Protein AF-A0A2T4WFK3-F1 (afdb_monomer_lite)

Foldseek 3Di:
DDPVPPDQVVVCVVLVQNQADWDWDDWDDDDQKIKTKTQDPDDLVVVVVSLVPRFDDPPPWTKDWDDDPQKTKIWIAHSVRSIIMMMIGGPDDD

Sequence (94 aa):
MDCDQFNIDHIELRTGINIPSVQRNYCELIDSVRSVSFQVLLNTEELEIYSAKYFEWNAPVFTAEGERSDTRWEASLDTSSRALNFNLYYLKDE

Structure (mmCIF, N/CA/C/O backbone):
data_AF-A0A2T4WFK3-F1
#
_entry.id   AF-A0A2T4WFK3-F1
#
loop_
_atom_site.group_PDB
_atom_site.id
_atom_site.type_symbol
_atom_site.label_atom_id
_atom_site.label_alt_id
_atom_site.label_comp_id
_atom_site.label_asym_id
_atom_site.label_entity_id
_atom_site.label_seq_id
_atom_site.pdbx_PDB_ins_code
_atom_site.Cartn_x
_atom_site.Cartn_y
_atom_site.Cartn_z
_atom_site.occupancy
_atom_site.B_iso_or_equiv
_atom_site.auth_seq_id
_atom_site.auth_comp_id
_atom_site.auth_asym_id
_atom_site.auth_atom_id
_atom_site.pdbx_PDB_model_num
ATOM 1 N N . MET A 1 1 ? 3.578 9.774 -17.762 1.00 47.19 1 MET A N 1
ATOM 2 C CA . MET A 1 1 ? 2.300 9.050 -17.921 1.00 47.19 1 MET A CA 1
ATOM 3 C C . MET A 1 1 ? 1.527 9.248 -16.633 1.00 47.19 1 MET A C 1
ATOM 5 O O . MET A 1 1 ? 2.005 8.815 -15.585 1.00 47.19 1 MET A O 1
ATOM 9 N N . ASP A 1 2 ? 0.448 10.019 -16.719 1.00 49.22 2 ASP A N 1
ATOM 10 C CA . ASP A 1 2 ? -0.237 10.664 -15.601 1.00 49.22 2 ASP A CA 1
ATOM 11 C C . ASP A 1 2 ? -0.604 9.715 -14.461 1.00 49.22 2 ASP A C 1
ATOM 13 O O . ASP A 1 2 ? -1.142 8.624 -14.656 1.00 49.22 2 ASP A O 1
ATOM 17 N N . CYS A 1 3 ? -0.328 10.177 -13.245 1.00 55.72 3 CYS A N 1
ATOM 18 C CA . CYS A 1 3 ? -0.798 9.573 -12.005 1.00 55.72 3 CYS A CA 1
ATOM 19 C C . CYS A 1 3 ? -2.333 9.464 -11.929 1.00 55.72 3 CYS A C 1
ATOM 21 O O . CYS A 1 3 ? -2.864 8.680 -11.140 1.00 55.72 3 CYS A O 1
ATOM 23 N N . ASP A 1 4 ? -3.056 10.192 -12.780 1.00 51.31 4 ASP A N 1
ATOM 24 C CA . ASP A 1 4 ? -4.515 10.157 -12.854 1.00 51.31 4 ASP A CA 1
ATOM 25 C C . ASP A 1 4 ? -5.073 8.803 -13.306 1.00 51.31 4 ASP A C 1
ATOM 27 O O . ASP A 1 4 ? -6.117 8.391 -12.810 1.00 51.31 4 ASP A O 1
ATOM 31 N N . GLN A 1 5 ? -4.352 8.043 -14.139 1.00 49.44 5 GLN A N 1
ATOM 32 C CA . GLN A 1 5 ? -4.775 6.700 -14.575 1.00 49.44 5 GLN A CA 1
ATOM 33 C C . GLN A 1 5 ? -4.258 5.559 -13.689 1.00 49.44 5 GLN A C 1
ATOM 35 O O . GLN A 1 5 ? -4.338 4.388 -14.067 1.00 49.44 5 GLN A O 1
ATOM 40 N N . PHE A 1 6 ? -3.694 5.861 -12.517 1.00 62.44 6 PHE A N 1
ATOM 41 C CA . PHE A 1 6 ? -3.200 4.808 -11.640 1.00 62.44 6 PHE A CA 1
ATOM 42 C C . PHE A 1 6 ? -4.360 4.065 -10.963 1.00 62.44 6 PHE A C 1
ATOM 44 O O . PHE A 1 6 ? -4.866 4.481 -9.924 1.00 62.44 6 PHE A O 1
ATOM 51 N N . ASN A 1 7 ? -4.812 2.977 -11.582 1.00 67.56 7 ASN A N 1
ATOM 52 C CA . ASN A 1 7 ? -5.901 2.162 -11.059 1.00 67.56 7 ASN A CA 1
ATOM 53 C C . ASN A 1 7 ? -5.411 1.343 -9.867 1.00 67.56 7 ASN A C 1
ATOM 55 O O . ASN A 1 7 ? -4.409 0.633 -9.971 1.00 67.56 7 ASN A O 1
ATOM 59 N N . ILE A 1 8 ? -6.146 1.427 -8.759 1.00 77.00 8 ILE A N 1
ATOM 60 C CA . ILE A 1 8 ? -5.953 0.583 -7.575 1.00 77.00 8 ILE A CA 1
ATOM 61 C C . ILE A 1 8 ? -5.863 -0.889 -7.990 1.00 77.00 8 ILE A C 1
ATOM 63 O O . ILE A 1 8 ? -4.911 -1.554 -7.596 1.00 77.00 8 ILE A O 1
ATOM 67 N N . ASP A 1 9 ? -6.726 -1.335 -8.909 1.00 76.31 9 ASP A N 1
ATOM 68 C CA . ASP A 1 9 ? -6.721 -2.699 -9.455 1.00 76.31 9 ASP A CA 1
ATOM 69 C C . ASP A 1 9 ? -5.344 -3.139 -9.975 1.00 76.31 9 ASP A C 1
ATOM 71 O O . ASP A 1 9 ? -4.947 -4.294 -9.851 1.00 76.31 9 ASP A O 1
ATOM 75 N N . HIS A 1 10 ? -4.578 -2.219 -10.568 1.00 79.50 10 HIS A N 1
ATOM 76 C CA . HIS A 1 10 ? -3.266 -2.541 -11.118 1.00 79.50 10 HIS A CA 1
ATOM 77 C C . HIS A 1 10 ? -2.204 -2.681 -10.023 1.00 79.50 10 HIS A C 1
ATOM 79 O O . HIS A 1 10 ? -1.270 -3.468 -10.182 1.00 79.50 10 HIS A O 1
ATOM 85 N N . ILE A 1 11 ? -2.354 -1.952 -8.911 1.00 81.44 11 ILE A N 1
ATOM 86 C CA . ILE A 1 11 ? -1.535 -2.158 -7.714 1.00 81.44 11 ILE A CA 1
ATOM 87 C C . ILE A 1 11 ? -1.883 -3.514 -7.126 1.00 81.44 11 ILE A C 1
ATOM 89 O O . ILE A 1 11 ? -0.990 -4.339 -7.001 1.00 81.44 11 ILE A O 1
ATOM 93 N N . GLU A 1 12 ? -3.162 -3.780 -6.864 1.00 85.12 12 GLU A N 1
ATOM 94 C CA . GLU A 1 12 ? -3.616 -5.042 -6.273 1.00 85.12 12 GLU A CA 1
ATOM 95 C C . GLU A 1 12 ? -3.164 -6.252 -7.095 1.00 85.12 12 GLU A C 1
ATOM 97 O O . GLU A 1 12 ? -2.706 -7.251 -6.547 1.00 85.12 12 GLU A O 1
ATOM 102 N N . LEU A 1 13 ? -3.216 -6.156 -8.425 1.00 83.31 13 LEU A N 1
ATOM 103 C CA . LEU A 1 13 ? -2.793 -7.235 -9.313 1.00 83.31 13 LEU A CA 1
ATOM 104 C C . LEU A 1 13 ? -1.274 -7.455 -9.312 1.00 83.31 13 LEU A C 1
ATOM 106 O O . LEU A 1 13 ? -0.824 -8.581 -9.541 1.00 83.31 13 LEU A O 1
ATOM 110 N N . ARG A 1 14 ? -0.472 -6.409 -9.075 1.00 82.44 14 ARG A N 1
ATOM 111 C CA . ARG A 1 14 ? 0.998 -6.499 -9.002 1.00 82.44 14 ARG A CA 1
ATOM 112 C C . ARG A 1 14 ? 1.482 -6.909 -7.616 1.00 82.44 14 ARG A C 1
ATOM 114 O O . ARG A 1 14 ? 2.361 -7.766 -7.525 1.00 82.44 14 ARG A O 1
ATOM 121 N N . THR A 1 15 ? 0.895 -6.330 -6.574 1.00 83.69 15 THR A N 1
ATOM 122 C CA . THR A 1 15 ? 1.297 -6.523 -5.179 1.00 83.69 15 THR A CA 1
ATOM 123 C C . THR A 1 15 ? 0.614 -7.715 -4.519 1.00 83.69 15 THR A C 1
ATOM 125 O O . THR A 1 15 ? 1.147 -8.291 -3.580 1.00 83.69 15 THR A O 1
ATOM 128 N N . GLY A 1 16 ? -0.568 -8.110 -4.995 1.00 84.00 16 GLY A N 1
ATOM 129 C CA . GLY A 1 16 ? -1.432 -9.070 -4.304 1.00 84.00 16 GLY A CA 1
ATOM 130 C C . GLY A 1 16 ? -2.091 -8.500 -3.042 1.00 84.00 16 GLY A C 1
ATOM 131 O O . GLY A 1 16 ? -2.816 -9.217 -2.353 1.00 84.00 16 GLY A O 1
ATOM 132 N N . ILE A 1 17 ? -1.853 -7.223 -2.736 1.00 86.06 17 ILE A N 1
ATOM 133 C CA . ILE A 1 17 ? -2.419 -6.525 -1.586 1.00 86.06 17 ILE A CA 1
ATOM 134 C C . ILE A 1 17 ? -3.728 -5.893 -2.031 1.00 86.06 17 ILE A C 1
ATOM 136 O O . ILE A 1 17 ? -3.721 -5.021 -2.894 1.00 86.06 17 ILE A O 1
ATOM 140 N N . ASN A 1 18 ? -4.838 -6.322 -1.436 1.00 86.00 18 ASN A N 1
ATOM 141 C CA . ASN A 1 18 ? -6.146 -5.740 -1.714 1.00 86.00 18 ASN A CA 1
ATOM 142 C C . ASN A 1 18 ? -6.254 -4.363 -1.048 1.00 86.00 18 ASN A C 1
ATOM 144 O O . ASN A 1 18 ? -6.234 -4.280 0.172 1.00 86.00 18 ASN A O 1
ATOM 148 N N . ILE A 1 19 ? -6.347 -3.286 -1.814 1.00 84.94 19 ILE A N 1
ATOM 149 C CA . ILE A 1 19 ? -6.407 -1.938 -1.262 1.00 84.94 19 ILE A CA 1
ATOM 150 C C . ILE A 1 19 ? -7.843 -1.682 -0.786 1.00 84.94 19 ILE A C 1
ATOM 152 O O . ILE A 1 19 ? -8.774 -1.716 -1.591 1.00 84.94 19 ILE A O 1
ATOM 156 N N . PRO A 1 20 ? -8.046 -1.399 0.512 1.00 84.88 20 PRO A N 1
ATOM 157 C CA . PRO A 1 20 ? -9.376 -1.182 1.066 1.00 84.88 20 PRO A CA 1
ATOM 158 C C . PRO A 1 20 ? -9.964 0.165 0.614 1.00 84.88 20 PRO A C 1
ATOM 160 O O . PRO A 1 20 ? -9.435 0.852 -0.258 1.00 84.88 20 PRO A O 1
ATOM 163 N N . SER A 1 21 ? -11.062 0.599 1.241 1.00 86.00 21 SER A N 1
ATOM 164 C CA . SER A 1 21 ? -11.550 1.968 1.060 1.00 86.00 21 SER A CA 1
ATOM 165 C C . SER A 1 21 ? -10.470 2.981 1.447 1.00 86.00 21 SER A C 1
ATOM 167 O O . SER A 1 21 ? -10.097 3.112 2.616 1.00 86.00 21 SER A O 1
ATOM 169 N N . VAL A 1 22 ? -9.977 3.701 0.441 1.00 85.19 22 VAL A N 1
ATOM 170 C CA . VAL A 1 22 ? -8.915 4.691 0.579 1.00 85.19 22 VAL A CA 1
ATOM 171 C C . VAL A 1 22 ? -9.293 6.024 -0.052 1.00 85.19 22 VAL A C 1
ATOM 173 O O . VAL A 1 22 ? -10.066 6.086 -1.008 1.00 85.19 22 VAL A O 1
ATOM 176 N N . GLN A 1 23 ? -8.687 7.096 0.445 1.00 83.38 23 GLN A N 1
ATOM 177 C CA . GLN A 1 23 ? -8.654 8.395 -0.213 1.00 83.38 23 GLN A CA 1
ATOM 178 C C . GLN A 1 23 ? -7.252 8.617 -0.783 1.00 83.38 23 GLN A C 1
ATOM 180 O O . GLN A 1 23 ? -6.258 8.451 -0.082 1.00 83.38 23 GLN A O 1
ATOM 185 N N . ARG A 1 24 ? -7.136 8.957 -2.070 1.00 79.25 24 ARG A N 1
ATOM 186 C CA . ARG A 1 24 ? -5.826 9.237 -2.672 1.00 79.25 24 ARG A CA 1
ATOM 187 C C . ARG A 1 24 ? -5.269 10.533 -2.081 1.00 79.25 24 ARG A C 1
ATOM 189 O O . ARG A 1 24 ? -5.883 11.582 -2.251 1.00 79.25 24 ARG A O 1
ATOM 196 N N . ASN A 1 25 ? -4.106 10.447 -1.437 1.00 73.19 25 ASN A N 1
ATOM 197 C CA . ASN A 1 25 ? -3.400 11.613 -0.906 1.00 73.19 25 ASN A CA 1
ATOM 198 C C . ASN A 1 25 ? -2.424 12.168 -1.942 1.00 73.19 25 ASN A C 1
ATOM 200 O O . ASN A 1 25 ? -2.411 13.365 -2.210 1.00 73.19 25 ASN A O 1
ATOM 204 N N . TYR A 1 26 ? -1.605 11.293 -2.525 1.00 77.69 26 TYR A N 1
ATOM 205 C CA . TYR A 1 26 ? -0.485 11.705 -3.361 1.00 77.69 26 TYR A CA 1
ATOM 206 C C . TYR A 1 26 ? -0.152 10.642 -4.399 1.00 77.69 26 TYR A C 1
ATOM 208 O O . TYR A 1 26 ? -0.283 9.450 -4.133 1.00 77.69 26 TYR A O 1
ATOM 216 N N . CYS A 1 27 ? 0.294 11.063 -5.577 1.00 79.88 27 CYS A N 1
ATOM 217 C CA . CYS A 1 27 ? 0.903 10.175 -6.553 1.00 79.88 27 CYS A CA 1
ATOM 218 C C . CYS A 1 27 ? 1.987 10.936 -7.300 1.00 79.88 27 CYS A C 1
ATOM 220 O O . CYS A 1 27 ? 1.760 12.051 -7.770 1.00 79.88 27 CYS A O 1
ATOM 222 N N . GLU A 1 28 ? 3.135 10.294 -7.444 1.00 80.38 28 GLU A N 1
ATOM 223 C CA . GLU A 1 28 ? 4.273 10.802 -8.179 1.00 80.38 28 GLU A CA 1
ATOM 224 C C . GLU A 1 28 ? 4.899 9.690 -9.013 1.00 80.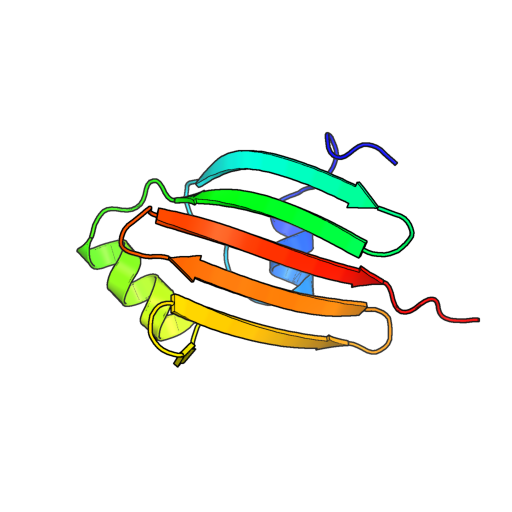38 28 GLU A C 1
ATOM 226 O O . GLU A 1 28 ? 4.920 8.514 -8.641 1.00 80.38 28 GLU A O 1
ATOM 231 N N . LEU A 1 29 ? 5.399 10.071 -10.181 1.00 78.75 29 LEU A N 1
ATOM 232 C CA . LEU A 1 29 ? 6.182 9.210 -11.048 1.00 78.75 29 LEU A CA 1
ATOM 233 C C . LEU A 1 29 ? 7.496 9.937 -11.328 1.00 78.75 29 LEU A C 1
ATOM 235 O O . LEU A 1 29 ? 7.498 10.918 -12.072 1.00 78.75 29 LEU A O 1
ATOM 239 N N . ILE A 1 30 ? 8.584 9.450 -10.736 1.00 78.19 30 ILE A N 1
ATOM 240 C CA . ILE A 1 30 ? 9.943 9.958 -10.940 1.00 78.19 30 ILE A CA 1
ATOM 241 C C . ILE A 1 30 ? 10.729 8.886 -11.692 1.00 78.19 30 ILE A C 1
ATOM 243 O O . ILE A 1 30 ? 10.950 7.796 -11.172 1.00 78.19 30 ILE A O 1
ATOM 247 N N . ASP A 1 31 ? 11.155 9.193 -12.917 1.00 77.50 31 ASP A N 1
ATOM 248 C CA . ASP A 1 31 ? 11.901 8.285 -13.797 1.00 77.50 31 ASP A CA 1
ATOM 249 C C . ASP A 1 31 ? 11.206 6.919 -13.998 1.00 77.50 31 ASP A C 1
ATOM 251 O O . ASP A 1 31 ? 10.251 6.813 -14.773 1.00 77.50 31 ASP A O 1
ATOM 255 N N . SER A 1 32 ? 11.679 5.884 -13.292 1.00 80.56 32 SER A N 1
ATOM 256 C CA . SER A 1 32 ? 11.160 4.504 -13.294 1.00 80.56 32 SER A CA 1
ATOM 257 C C . SER A 1 32 ? 10.539 4.095 -11.954 1.00 80.56 32 SER A C 1
ATOM 259 O O . SER A 1 32 ? 10.179 2.932 -11.768 1.00 80.56 32 SER A O 1
ATOM 261 N N . VAL A 1 33 ? 10.430 5.028 -11.010 1.00 83.38 33 VAL A N 1
ATOM 262 C CA . VAL A 1 33 ? 9.851 4.807 -9.687 1.00 83.38 33 VAL A CA 1
ATOM 263 C C . VAL A 1 33 ? 8.521 5.529 -9.610 1.00 83.38 33 VAL A C 1
ATOM 265 O O . VAL A 1 33 ? 8.418 6.734 -9.838 1.00 83.38 33 VAL A O 1
ATOM 268 N N . ARG A 1 34 ? 7.474 4.779 -9.293 1.00 85.06 34 ARG A N 1
ATOM 269 C CA . ARG A 1 34 ? 6.145 5.321 -9.055 1.00 85.06 34 ARG A CA 1
ATOM 270 C C . ARG A 1 34 ? 5.810 5.193 -7.583 1.00 85.06 34 ARG A C 1
ATOM 272 O O . ARG A 1 34 ? 5.687 4.082 -7.080 1.00 85.06 34 ARG A O 1
ATOM 279 N N . SER A 1 35 ? 5.610 6.328 -6.935 1.00 87.06 35 SER A N 1
ATOM 280 C CA . SER A 1 35 ? 5.255 6.422 -5.526 1.00 87.06 35 SER A CA 1
ATOM 281 C C . SER A 1 35 ? 3.826 6.920 -5.397 1.00 87.06 35 SER A C 1
ATOM 283 O O . SER A 1 35 ? 3.451 7.938 -5.973 1.00 87.06 35 SER A O 1
ATOM 285 N N . VAL A 1 36 ? 3.001 6.212 -4.641 1.00 86.94 36 VAL A N 1
ATOM 286 C CA . VAL A 1 36 ? 1.622 6.605 -4.356 1.00 86.94 36 VAL A CA 1
ATOM 287 C C . VAL A 1 36 ? 1.366 6.510 -2.862 1.00 86.94 36 VAL A C 1
ATOM 289 O O . VAL A 1 36 ? 1.864 5.610 -2.193 1.00 86.94 36 VAL A O 1
ATOM 292 N N . SER A 1 37 ? 0.581 7.445 -2.345 1.00 87.38 37 SER A N 1
ATOM 293 C CA . SER A 1 37 ? 0.134 7.465 -0.962 1.00 87.38 37 SER A CA 1
ATOM 294 C C . SER A 1 37 ? -1.383 7.556 -0.905 1.00 87.38 37 SER A C 1
ATOM 296 O O . SER A 1 37 ? -2.020 8.367 -1.590 1.00 87.38 37 SER A O 1
ATOM 298 N N . PHE A 1 38 ? -1.955 6.724 -0.053 1.00 88.00 38 PHE A N 1
ATOM 299 C CA . PHE A 1 38 ? -3.373 6.588 0.195 1.00 88.00 38 PHE A CA 1
ATOM 300 C C . PHE A 1 38 ? -3.655 6.773 1.684 1.00 88.00 38 PHE A C 1
ATOM 302 O O . PHE A 1 38 ? -2.944 6.245 2.533 1.00 88.00 38 PHE A O 1
ATOM 309 N N . GLN A 1 39 ? -4.730 7.479 2.003 1.00 90.19 39 GLN A N 1
ATOM 310 C CA . GLN A 1 39 ? -5.305 7.506 3.337 1.00 90.19 39 GLN A CA 1
ATOM 311 C C . GLN A 1 39 ? -6.272 6.338 3.483 1.00 90.19 39 GLN A C 1
ATOM 313 O O . GLN A 1 39 ? -7.270 6.271 2.767 1.00 90.19 39 GLN A O 1
ATOM 318 N N . VAL A 1 40 ? -6.020 5.439 4.425 1.00 90.19 40 VAL A N 1
ATOM 319 C CA . VAL A 1 40 ? -6.923 4.323 4.710 1.00 90.19 40 VAL A CA 1
ATOM 320 C C . VAL A 1 40 ? -8.107 4.812 5.545 1.00 90.19 40 VAL A C 1
ATOM 322 O O . VAL A 1 40 ? -7.931 5.407 6.610 1.00 90.19 40 VAL A O 1
ATOM 325 N N . LEU A 1 41 ? -9.325 4.553 5.058 1.00 89.12 41 LEU A N 1
ATOM 326 C CA . LEU A 1 41 ? -10.583 4.947 5.710 1.00 89.12 41 LEU A CA 1
ATOM 327 C C . LEU A 1 41 ? -11.203 3.824 6.559 1.00 89.12 41 LEU A C 1
ATOM 329 O O . LEU A 1 41 ? -12.321 3.971 7.045 1.00 89.12 41 LEU A O 1
ATOM 333 N N . LEU A 1 42 ? -10.476 2.722 6.755 1.00 88.12 42 LEU A N 1
ATOM 334 C CA . LEU A 1 42 ? -10.874 1.627 7.637 1.00 88.12 42 LEU A CA 1
ATOM 335 C C . LEU A 1 42 ? -10.944 2.067 9.105 1.00 88.12 42 LEU A C 1
ATOM 337 O O . LEU A 1 42 ? -10.240 2.990 9.545 1.00 88.12 42 LEU A O 1
ATOM 341 N N . ASN A 1 43 ? -11.785 1.377 9.875 1.00 89.75 43 ASN A N 1
ATOM 342 C CA . ASN A 1 43 ? -11.773 1.494 11.329 1.00 89.75 43 ASN A CA 1
ATOM 343 C C . ASN A 1 43 ? -10.558 0.757 11.934 1.00 89.75 43 ASN A C 1
ATOM 345 O O . ASN A 1 43 ? -9.832 0.059 11.232 1.00 89.75 43 ASN A O 1
ATOM 349 N N . THR A 1 44 ? -10.305 0.932 13.233 1.00 87.62 44 THR A N 1
ATOM 350 C CA . THR A 1 44 ? -9.115 0.365 13.891 1.00 87.62 44 THR A CA 1
ATOM 351 C C . THR A 1 44 ? -9.052 -1.164 13.806 1.00 87.62 44 THR A C 1
ATOM 353 O O . THR A 1 44 ? -7.996 -1.701 13.502 1.00 87.62 44 THR A O 1
ATOM 356 N N . GLU A 1 45 ? -10.171 -1.858 14.014 1.00 89.50 45 GLU A N 1
ATOM 357 C CA . GLU A 1 45 ? -10.228 -3.326 13.990 1.00 89.50 45 GLU A CA 1
ATOM 358 C C . GLU A 1 45 ? -9.986 -3.870 12.574 1.00 89.50 45 GLU A C 1
ATOM 360 O O . GLU A 1 45 ? -9.169 -4.765 12.365 1.00 89.50 45 GLU A O 1
ATOM 365 N N . GLU A 1 46 ? -10.634 -3.271 11.573 1.00 90.44 46 GLU A N 1
ATOM 366 C CA . GLU A 1 46 ? -10.418 -3.611 10.164 1.00 90.44 46 GLU A CA 1
ATOM 367 C C . GLU A 1 46 ? -8.972 -3.357 9.732 1.00 90.44 46 GLU A C 1
ATOM 369 O O . GLU A 1 46 ? -8.401 -4.150 8.984 1.00 90.44 46 GLU A O 1
ATOM 374 N N . LEU A 1 47 ? -8.377 -2.261 10.206 1.00 88.50 47 LEU A N 1
ATOM 375 C CA . LEU A 1 47 ? -7.005 -1.888 9.892 1.00 88.50 47 LEU A CA 1
ATOM 376 C C . LEU A 1 47 ? -5.995 -2.881 10.477 1.00 88.50 47 LEU A C 1
ATOM 378 O O . LEU A 1 47 ? -5.035 -3.219 9.792 1.00 88.50 47 LEU A O 1
ATOM 382 N N . GLU A 1 48 ? -6.222 -3.362 11.700 1.00 88.56 48 GLU A N 1
ATOM 383 C CA . GLU A 1 48 ? -5.387 -4.385 12.343 1.00 88.56 48 GLU A CA 1
ATOM 384 C C . GLU A 1 48 ? -5.477 -5.734 11.624 1.00 88.56 48 GLU A C 1
ATOM 386 O O . GLU A 1 48 ? -4.457 -6.371 11.359 1.00 88.56 48 GLU A O 1
ATOM 391 N N . ILE A 1 49 ? -6.686 -6.162 11.248 1.00 90.75 49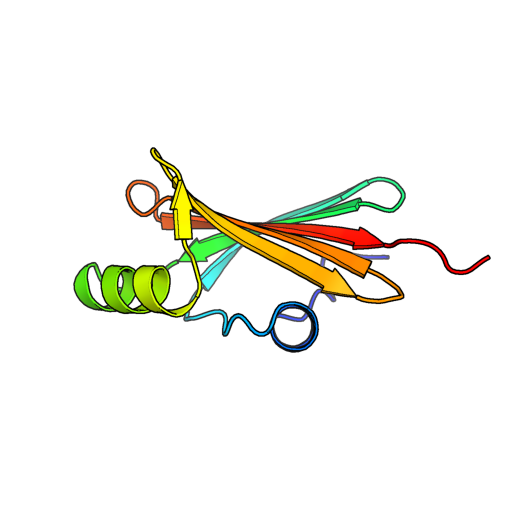 ILE A N 1
ATOM 392 C CA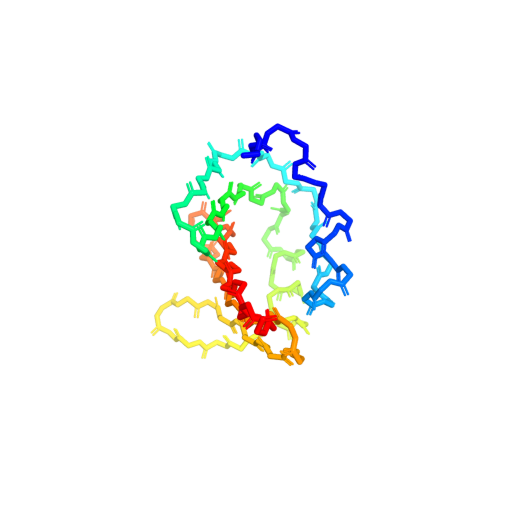 . ILE A 1 49 ? -6.884 -7.396 10.472 1.00 90.75 49 ILE A CA 1
ATOM 393 C C . ILE A 1 49 ? -6.205 -7.273 9.105 1.00 90.75 49 ILE A C 1
ATOM 395 O O . ILE A 1 49 ? -5.555 -8.206 8.632 1.00 90.75 49 ILE A O 1
ATOM 399 N N . TYR A 1 50 ? -6.357 -6.116 8.464 1.00 90.06 50 TYR A N 1
ATOM 400 C CA . TYR A 1 50 ? -5.767 -5.828 7.168 1.00 90.06 50 TYR A CA 1
ATOM 401 C C . TYR A 1 50 ? -4.236 -5.821 7.221 1.00 90.06 50 TYR A C 1
ATOM 403 O O . TYR A 1 50 ? -3.592 -6.488 6.405 1.00 90.06 50 TYR A O 1
ATOM 411 N N . SER A 1 51 ? -3.654 -5.112 8.192 1.00 89.88 51 SER A N 1
ATOM 412 C CA . SER A 1 51 ? -2.205 -5.029 8.351 1.00 89.88 51 SER A CA 1
ATOM 413 C C . SER A 1 51 ? -1.609 -6.402 8.649 1.00 89.88 51 SER A C 1
ATOM 415 O O . SER A 1 51 ? -0.670 -6.801 7.972 1.00 89.88 51 SER A O 1
ATOM 417 N N . ALA A 1 52 ? -2.213 -7.176 9.555 1.00 89.56 52 ALA A N 1
ATOM 418 C CA . ALA A 1 52 ? -1.761 -8.524 9.894 1.00 89.56 52 ALA A CA 1
ATOM 419 C C . ALA A 1 52 ? -1.898 -9.538 8.743 1.00 89.56 52 ALA A C 1
ATOM 421 O O . ALA A 1 52 ? -1.220 -10.565 8.743 1.00 89.56 52 ALA A O 1
ATOM 422 N N . LYS A 1 53 ? -2.786 -9.284 7.773 1.00 91.38 53 LYS A N 1
ATOM 423 C CA . LYS A 1 53 ? -3.015 -10.181 6.633 1.00 91.38 53 LYS A CA 1
ATOM 424 C C . LYS A 1 53 ? -2.018 -9.975 5.494 1.00 91.38 53 LYS A C 1
ATOM 426 O O . LYS A 1 53 ? -1.634 -10.953 4.858 1.00 91.38 53 LYS A O 1
ATOM 431 N N . TYR A 1 54 ? -1.673 -8.725 5.191 1.00 89.81 54 TYR A N 1
ATOM 432 C CA . TYR A 1 54 ? -0.902 -8.380 3.989 1.00 89.81 54 TYR A CA 1
ATOM 433 C C . TYR A 1 54 ? 0.495 -7.830 4.274 1.00 89.81 54 TYR A C 1
ATOM 435 O O . TYR A 1 54 ? 1.292 -7.734 3.345 1.00 89.81 54 TYR A O 1
ATOM 443 N N . PHE A 1 55 ? 0.792 -7.456 5.518 1.00 92.38 55 PHE A N 1
ATOM 444 C CA . PHE A 1 55 ? 2.041 -6.804 5.884 1.00 92.38 55 PHE A CA 1
ATOM 445 C C . PHE A 1 55 ? 2.714 -7.502 7.058 1.00 92.38 55 PHE A C 1
ATOM 447 O O . PHE A 1 55 ? 2.077 -8.131 7.901 1.00 92.38 55 PHE A O 1
ATOM 454 N N . GLU A 1 56 ? 4.023 -7.311 7.143 1.00 91.81 56 GLU A N 1
ATOM 455 C CA . GLU A 1 56 ? 4.825 -7.704 8.288 1.00 91.81 56 GLU A CA 1
ATOM 456 C C . GLU A 1 56 ? 5.112 -6.480 9.157 1.00 91.81 56 GLU A C 1
ATOM 458 O O . GLU A 1 56 ? 5.332 -5.369 8.667 1.00 91.81 56 GLU A O 1
ATOM 463 N N . TRP A 1 57 ? 5.078 -6.663 10.474 1.00 88.31 57 TRP A N 1
ATOM 464 C CA . TRP A 1 57 ? 5.372 -5.585 11.409 1.00 88.31 57 TRP A CA 1
ATOM 465 C C . TRP A 1 57 ? 6.883 -5.339 11.487 1.00 88.31 57 TRP A C 1
ATOM 467 O O . TRP A 1 57 ? 7.602 -6.083 12.153 1.00 88.31 57 TRP A O 1
ATOM 477 N N . ASN A 1 58 ? 7.345 -4.257 10.858 1.00 88.38 58 ASN A N 1
ATOM 478 C CA . ASN A 1 58 ? 8.721 -3.768 10.912 1.00 88.38 58 ASN A CA 1
ATOM 479 C C . ASN A 1 58 ? 8.733 -2.405 11.611 1.00 88.38 58 ASN A C 1
ATOM 481 O O . ASN A 1 58 ? 8.769 -1.345 10.983 1.00 88.38 58 ASN A O 1
ATOM 485 N N . ALA A 1 59 ? 8.634 -2.462 12.944 1.00 83.88 59 ALA A N 1
ATOM 486 C CA . ALA A 1 59 ? 8.448 -1.309 13.819 1.00 83.88 59 ALA A CA 1
ATOM 487 C C . ALA A 1 59 ? 9.272 -0.074 13.379 1.00 83.88 59 ALA A C 1
ATOM 489 O O . ALA A 1 59 ? 10.485 -0.192 13.188 1.00 83.88 59 ALA A O 1
ATOM 490 N N . PRO A 1 60 ? 8.651 1.117 13.264 1.00 85.12 60 PRO A N 1
ATOM 491 C CA . PRO A 1 60 ? 7.313 1.475 13.752 1.00 85.12 60 PRO A CA 1
ATOM 492 C C . PRO A 1 60 ? 6.176 1.336 12.721 1.00 85.12 60 PRO A C 1
ATOM 494 O O . PRO A 1 60 ? 5.083 1.834 12.981 1.00 85.12 60 PRO A O 1
ATOM 497 N N . VAL A 1 61 ? 6.406 0.715 11.561 1.00 92.06 61 VAL A N 1
ATOM 498 C CA . VAL A 1 61 ? 5.400 0.617 10.490 1.00 92.06 61 VAL A CA 1
ATOM 499 C C . VAL A 1 61 ? 5.208 -0.821 10.022 1.00 92.06 61 VAL A C 1
ATOM 501 O O . VAL A 1 61 ? 6.059 -1.687 10.205 1.00 92.06 61 VAL A O 1
ATOM 504 N N . PHE A 1 62 ? 4.069 -1.088 9.402 1.00 93.06 62 PHE A N 1
ATOM 505 C CA . PHE A 1 62 ? 3.855 -2.331 8.679 1.00 93.06 62 PHE A CA 1
ATOM 506 C C . PHE A 1 62 ? 4.458 -2.197 7.288 1.00 93.06 62 PHE A C 1
ATOM 508 O O . PHE A 1 62 ? 4.262 -1.181 6.626 1.00 93.06 62 PHE A O 1
ATOM 515 N N . THR A 1 63 ? 5.185 -3.205 6.828 1.00 93.69 63 THR A N 1
ATOM 516 C CA . THR A 1 63 ? 5.801 -3.197 5.502 1.00 93.69 63 THR A CA 1
ATOM 517 C C . THR A 1 63 ? 5.520 -4.498 4.781 1.00 93.69 63 THR A C 1
ATOM 519 O O . THR A 1 63 ? 5.474 -5.557 5.398 1.00 93.69 63 THR A O 1
ATOM 522 N N . ALA A 1 64 ? 5.368 -4.417 3.473 1.00 93.06 64 ALA A N 1
ATOM 523 C CA . ALA A 1 64 ? 5.306 -5.561 2.589 1.00 93.06 64 ALA A CA 1
ATOM 524 C C . AL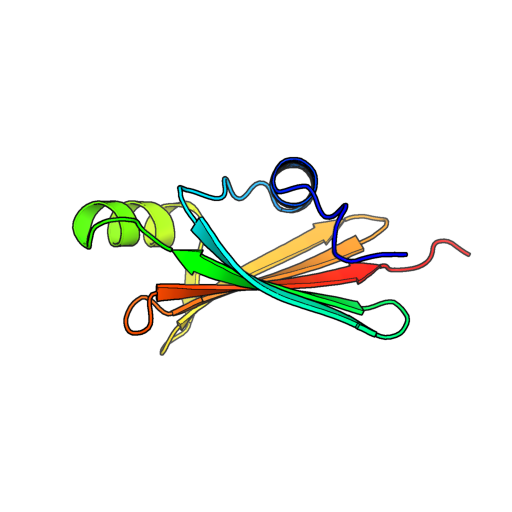A A 1 64 ? 6.157 -5.243 1.370 1.00 93.06 64 ALA A C 1
ATOM 526 O O . ALA A 1 64 ? 6.169 -4.110 0.896 1.00 93.06 64 ALA A O 1
ATOM 527 N N . GLU A 1 65 ? 6.857 -6.228 0.847 1.00 93.25 65 GLU A N 1
ATOM 528 C CA . GLU A 1 65 ? 7.581 -6.076 -0.402 1.00 93.25 65 GLU A CA 1
ATOM 529 C C . GLU A 1 65 ? 7.354 -7.296 -1.275 1.00 93.25 65 GLU A C 1
ATOM 531 O O . GLU A 1 65 ? 7.000 -8.381 -0.808 1.00 93.25 65 GLU A O 1
ATOM 536 N N . GLY A 1 66 ? 7.554 -7.104 -2.566 1.00 90.19 66 GLY A N 1
ATOM 537 C CA . GLY A 1 66 ? 7.533 -8.191 -3.513 1.00 90.19 66 GLY A CA 1
ATOM 538 C C . GLY A 1 66 ? 8.257 -7.813 -4.783 1.00 90.19 66 GLY A C 1
ATOM 539 O O . GLY A 1 66 ? 8.410 -6.646 -5.142 1.00 90.19 66 GLY A O 1
ATOM 540 N N . GLU A 1 67 ? 8.705 -8.838 -5.483 1.00 89.12 67 GLU A N 1
ATOM 541 C CA . GLU A 1 67 ? 9.422 -8.687 -6.732 1.00 89.12 67 GLU A CA 1
ATOM 542 C C . GLU A 1 67 ? 8.786 -9.581 -7.787 1.00 89.12 67 GLU A C 1
ATOM 544 O O . GLU A 1 67 ? 8.391 -10.722 -7.534 1.00 89.12 67 GLU A O 1
ATOM 549 N N . ARG A 1 68 ? 8.649 -9.020 -8.981 1.00 82.50 68 ARG A N 1
ATOM 550 C CA . ARG A 1 68 ? 8.284 -9.712 -10.209 1.00 82.50 68 ARG A CA 1
ATOM 551 C C . ARG A 1 68 ? 9.382 -9.492 -11.232 1.00 82.50 68 ARG A C 1
ATOM 553 O O . ARG A 1 68 ? 10.182 -8.571 -11.105 1.00 82.50 68 ARG A O 1
ATOM 560 N N . SER A 1 69 ? 9.355 -10.308 -12.278 1.00 80.50 69 SER A N 1
ATOM 561 C CA . SER A 1 69 ? 10.295 -10.247 -13.397 1.00 80.50 69 SER A CA 1
ATOM 562 C C . SER A 1 69 ? 10.437 -8.849 -14.013 1.00 80.50 69 SER A C 1
ATOM 564 O O . SER A 1 69 ? 11.532 -8.501 -14.425 1.00 80.50 69 SER A O 1
ATOM 566 N N . ASP A 1 70 ? 9.369 -8.045 -14.026 1.00 81.56 70 A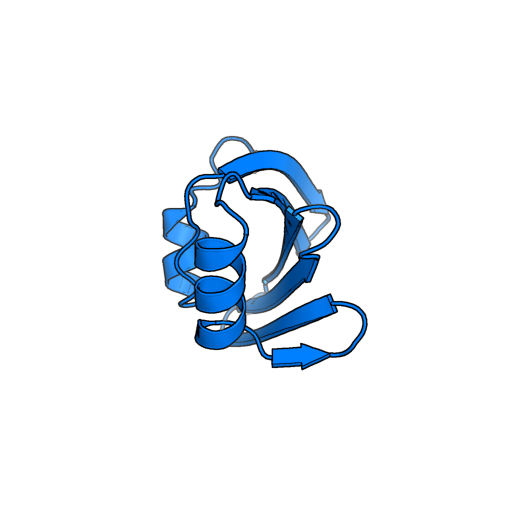SP A N 1
ATOM 567 C CA . ASP A 1 70 ? 9.317 -6.712 -14.646 1.00 81.56 70 ASP A CA 1
ATOM 568 C C . ASP A 1 70 ? 9.233 -5.554 -13.632 1.00 81.56 70 ASP A C 1
ATOM 570 O O . ASP A 1 70 ? 9.231 -4.374 -13.992 1.00 81.56 70 ASP A O 1
ATOM 574 N N . THR A 1 71 ? 9.017 -5.836 -12.347 1.00 83.88 71 THR A N 1
ATOM 575 C CA . THR A 1 71 ? 8.680 -4.799 -11.362 1.00 83.88 71 THR A CA 1
ATOM 576 C C . THR A 1 71 ? 8.972 -5.270 -9.950 1.00 83.88 71 THR A C 1
ATOM 578 O O . THR A 1 71 ? 8.422 -6.273 -9.497 1.00 83.88 71 THR A O 1
ATOM 581 N N . ARG A 1 72 ? 9.736 -4.476 -9.206 1.00 91.19 72 ARG A N 1
ATOM 582 C CA . ARG A 1 72 ? 9.812 -4.585 -7.750 1.00 91.19 72 ARG A CA 1
ATOM 583 C C . ARG A 1 72 ? 8.832 -3.608 -7.119 1.00 91.19 72 ARG A C 1
ATOM 585 O O . ARG A 1 72 ? 8.614 -2.521 -7.647 1.00 91.19 72 ARG A O 1
ATOM 592 N N . TRP A 1 73 ? 8.220 -3.971 -6.006 1.00 91.69 73 TRP A N 1
ATOM 593 C CA . TRP A 1 73 ? 7.327 -3.085 -5.277 1.00 91.69 73 TRP A CA 1
ATOM 594 C C . TRP A 1 73 ? 7.536 -3.204 -3.772 1.00 91.69 73 TRP A C 1
ATOM 596 O O . TRP A 1 73 ? 7.886 -4.256 -3.244 1.00 91.69 73 TRP A O 1
ATOM 606 N N . GLU A 1 74 ? 7.297 -2.096 -3.090 1.00 92.81 74 GLU A N 1
ATOM 607 C CA . GLU A 1 74 ? 7.365 -1.964 -1.643 1.00 92.81 74 GLU A CA 1
ATOM 608 C C . GLU A 1 74 ? 6.110 -1.220 -1.194 1.00 92.81 74 GLU A C 1
ATOM 610 O O . GLU A 1 74 ? 5.678 -0.257 -1.826 1.00 92.81 74 GLU A O 1
ATOM 615 N N . ALA A 1 75 ? 5.505 -1.673 -0.111 1.00 92.31 75 ALA A N 1
ATOM 616 C CA . ALA A 1 75 ? 4.326 -1.086 0.486 1.00 92.31 75 ALA A CA 1
ATOM 617 C C . ALA A 1 75 ? 4.587 -0.851 1.971 1.00 92.31 75 ALA A C 1
ATOM 619 O O . ALA A 1 75 ? 5.145 -1.708 2.655 1.00 92.31 75 ALA A O 1
ATOM 620 N N . SER A 1 76 ? 4.169 0.301 2.483 1.00 93.00 76 SER A N 1
ATOM 621 C CA . SER A 1 76 ? 4.248 0.618 3.903 1.00 93.00 76 SER A CA 1
ATOM 622 C C . SER A 1 76 ? 2.923 1.156 4.409 1.00 93.00 76 SER A C 1
ATOM 624 O O . SER A 1 76 ? 2.285 1.987 3.768 1.00 93.00 76 SER A O 1
ATOM 626 N N . LEU A 1 77 ? 2.501 0.668 5.565 1.00 92.62 77 LEU A N 1
ATOM 627 C CA . LEU A 1 77 ? 1.283 1.065 6.239 1.00 92.62 77 LEU A CA 1
ATOM 628 C C . LEU A 1 77 ? 1.627 1.561 7.642 1.00 92.62 77 LEU A C 1
ATOM 630 O O . LEU A 1 77 ? 2.082 0.807 8.502 1.00 92.62 77 LEU A O 1
ATOM 634 N N . ASP A 1 78 ? 1.364 2.838 7.881 1.00 91.75 78 ASP A N 1
ATOM 635 C CA . ASP A 1 78 ? 1.378 3.421 9.215 1.00 91.75 78 ASP A CA 1
ATOM 636 C C . ASP A 1 78 ? -0.047 3.405 9.766 1.00 91.75 78 ASP A C 1
ATOM 638 O O . ASP A 1 78 ? -0.929 4.108 9.273 1.00 91.75 78 ASP A O 1
ATOM 642 N N . THR A 1 79 ? -0.292 2.598 10.796 1.00 87.44 79 THR A N 1
ATOM 643 C CA . THR A 1 79 ? -1.612 2.490 11.427 1.00 87.44 79 THR A CA 1
ATOM 644 C C . THR A 1 79 ? -1.967 3.697 12.297 1.00 87.44 79 THR A C 1
ATOM 646 O O . THR A 1 79 ? -3.150 3.945 12.532 1.00 87.44 79 THR A O 1
ATOM 649 N N . SER A 1 80 ? -0.974 4.483 12.725 1.00 87.88 80 SER A N 1
ATOM 650 C CA . SER A 1 80 ? -1.166 5.692 13.535 1.00 87.88 80 SER A CA 1
ATOM 651 C C . SER A 1 80 ? -1.681 6.845 12.680 1.00 87.88 80 SER A C 1
ATOM 653 O O . SER A 1 80 ? -2.667 7.492 13.031 1.00 87.88 80 SER A O 1
ATOM 655 N N . SER A 1 81 ? -1.036 7.088 11.535 1.00 88.50 81 SER A N 1
ATOM 656 C CA . SER A 1 81 ? -1.462 8.115 10.572 1.00 88.50 81 SER A CA 1
ATOM 657 C C . SER A 1 81 ? -2.475 7.602 9.541 1.00 88.50 81 SER A C 1
ATOM 659 O O . SER A 1 81 ? -3.097 8.400 8.840 1.00 88.50 81 SER A O 1
ATOM 661 N N . ARG A 1 82 ? -2.672 6.278 9.466 1.00 89.75 82 ARG A N 1
ATOM 662 C CA . ARG A 1 82 ? -3.446 5.565 8.431 1.00 89.75 82 ARG A CA 1
ATOM 663 C C . ARG A 1 82 ? -2.944 5.860 7.015 1.00 89.75 82 ARG A C 1
ATOM 665 O O . ARG A 1 82 ? -3.726 5.853 6.064 1.00 89.75 82 ARG A O 1
ATOM 672 N N . ALA A 1 83 ? -1.646 6.122 6.887 1.00 91.12 83 ALA A N 1
ATOM 673 C CA . ALA A 1 83 ? -0.990 6.354 5.613 1.00 91.12 83 ALA A CA 1
ATOM 674 C C . ALA A 1 83 ? -0.516 5.021 5.025 1.00 91.12 83 ALA A C 1
ATOM 676 O O . ALA A 1 83 ? 0.306 4.324 5.620 1.00 91.12 83 ALA A O 1
ATOM 677 N N . LEU A 1 84 ? -1.036 4.683 3.849 1.00 90.81 84 LEU A N 1
ATOM 678 C CA . LEU A 1 84 ? -0.655 3.525 3.056 1.00 90.81 84 LEU A CA 1
ATOM 679 C C . LEU A 1 84 ? 0.108 3.997 1.822 1.00 90.81 84 LEU A C 1
ATOM 681 O O . LEU A 1 84 ? -0.466 4.603 0.919 1.00 90.81 84 LEU A O 1
ATOM 685 N N . ASN A 1 85 ? 1.398 3.709 1.778 1.00 91.25 85 ASN A N 1
ATOM 686 C CA . ASN A 1 85 ? 2.279 4.100 0.692 1.00 91.25 85 ASN A CA 1
ATOM 687 C C . ASN A 1 85 ? 2.662 2.877 -0.132 1.00 91.25 85 ASN A C 1
ATOM 689 O O . ASN A 1 85 ? 2.929 1.817 0.424 1.00 91.25 85 ASN A O 1
ATOM 693 N N . PHE A 1 86 ? 2.737 3.042 -1.446 1.00 89.81 86 PHE A N 1
ATOM 694 C CA . PHE A 1 86 ? 3.291 2.052 -2.358 1.00 89.81 86 PHE A CA 1
ATOM 695 C C . PHE A 1 86 ? 4.346 2.703 -3.238 1.00 89.81 86 PHE A C 1
ATOM 697 O O . PHE A 1 86 ? 4.101 3.745 -3.842 1.00 89.81 86 PHE A O 1
ATOM 704 N N . ASN A 1 87 ? 5.484 2.038 -3.363 1.00 89.50 87 ASN A N 1
ATOM 705 C CA . ASN A 1 87 ? 6.554 2.367 -4.283 1.00 89.50 87 ASN A CA 1
ATOM 706 C C . ASN A 1 87 ? 6.696 1.209 -5.264 1.00 89.50 87 ASN A C 1
ATOM 708 O O . ASN A 1 87 ? 6.953 0.080 -4.860 1.00 89.50 87 ASN A O 1
ATOM 712 N N . LEU A 1 88 ? 6.505 1.474 -6.550 1.00 87.81 88 LEU A N 1
ATOM 713 C CA . LEU A 1 88 ? 6.738 0.514 -7.619 1.00 87.81 88 LEU A CA 1
ATOM 714 C C . LEU A 1 88 ? 7.969 0.949 -8.400 1.00 87.81 88 LEU A C 1
ATOM 716 O O . LEU A 1 88 ? 8.014 2.048 -8.947 1.00 87.81 88 LEU A O 1
ATOM 720 N N . TYR A 1 89 ? 8.943 0.062 -8.476 1.00 88.12 89 TYR A N 1
ATOM 721 C CA . TYR A 1 89 ? 10.173 0.208 -9.229 1.00 88.12 89 TYR A CA 1
ATOM 722 C C . TYR A 1 89 ? 10.034 -0.632 -10.491 1.00 88.12 89 TYR A C 1
ATOM 724 O O . TYR A 1 89 ? 10.091 -1.864 -10.449 1.00 88.12 89 TYR A O 1
ATOM 732 N N . TYR A 1 90 ? 9.814 0.032 -11.619 1.00 84.44 90 TYR A N 1
ATOM 733 C CA . TYR A 1 90 ? 9.771 -0.642 -12.908 1.00 84.44 90 TYR A CA 1
ATOM 734 C C . TYR A 1 90 ? 11.199 -1.020 -13.300 1.00 84.44 90 TYR A C 1
ATOM 736 O O . TYR A 1 90 ? 12.017 -0.163 -13.647 1.00 84.44 90 TYR A O 1
ATOM 744 N N . LEU A 1 91 ? 11.494 -2.314 -13.211 1.00 79.75 91 LEU A N 1
ATOM 745 C CA . LEU A 1 91 ? 12.734 -2.893 -13.696 1.00 79.75 91 LEU A CA 1
ATOM 746 C C . LEU A 1 91 ? 12.533 -3.018 -15.204 1.00 79.75 91 LEU A C 1
ATOM 748 O O . LEU A 1 91 ? 11.834 -3.913 -15.661 1.00 79.75 91 LEU A O 1
ATOM 752 N N . LYS A 1 92 ? 13.013 -2.036 -15.974 1.00 64.81 92 LYS A N 1
ATOM 753 C CA . LYS A 1 92 ? 12.968 -2.116 -17.438 1.00 64.81 92 LYS A CA 1
ATOM 754 C C . LYS A 1 92 ? 13.586 -3.452 -17.869 1.00 64.81 92 LYS A C 1
ATOM 756 O O . LYS A 1 92 ? 14.784 -3.637 -17.671 1.00 64.81 92 LYS A O 1
ATOM 761 N N . ASP A 1 93 ? 12.780 -4.332 -18.459 1.00 52.28 93 ASP A N 1
ATOM 762 C CA . ASP A 1 93 ? 13.281 -5.280 -19.452 1.00 52.28 93 ASP A CA 1
ATOM 763 C C . ASP A 1 93 ? 13.943 -4.455 -20.573 1.00 52.28 93 ASP A C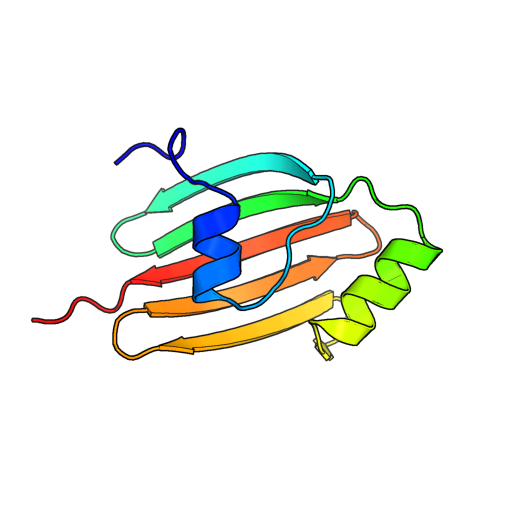 1
ATOM 765 O O . ASP A 1 93 ? 13.417 -3.403 -20.957 1.00 52.28 93 ASP A O 1
ATOM 769 N N . GLU A 1 94 ? 15.133 -4.895 -20.988 1.00 41.09 94 GLU A N 1
ATOM 770 C CA . GLU A 1 94 ? 16.062 -4.254 -21.938 1.00 41.09 94 GLU A CA 1
ATOM 771 C C . GLU A 1 94 ? 15.422 -3.588 -23.170 1.00 41.09 94 GLU A C 1
ATOM 773 O O . GLU A 1 94 ? 14.531 -4.189 -23.815 1.00 41.09 94 GLU A O 1
#

pLDDT: mean 83.2, std 11.32, range [41.09, 93.69]

Secondary structure (DSSP, 8-state):
--GGG--HHHHHHHH-----SEEEEEEEEETTEEEEEEEE---HHHHHHHHHHH-EEETTEEEEEEEETTEEEEEEEETTTTEEEEEEEE----

Radius of gyration: 13.04 Å; chains: 1; bounding box: 28×22×36 Å